Protein AF-A0A653BJP2-F1 (afdb_monomer)

Radius of gyration: 40.78 Å; Cα contacts (8 Å, |Δi|>4): 95; chains: 1; bounding box: 64×54×108 Å

Sequence (164 aa):
MTIKEDKGSQGKRLKVYLREYCDYTGIHGFKYIGESRTVAERIWWIIWLAVSMILCGMIVYQVLDRYKNYPVLITFSMKETRLQQIPFPAVTICPRAKFSLSRFNATAVQDKMYENNQTFQEMEELAYASSVCAFGLWQSVHYTREKFYRFLNESRPYICCYYS

Secondary structure (DSSP, 8-state):
--HHHHHHHHHHHHHHHHHHHHHH-S-HHHHHHHSS--HHHHHHHHHHHHHHHHHHHHHHHHHHHHHHHS------------GGGSPPPPEEEPPS-SS-TTT--HHHHHHHHHTT---HHHHHHHHHHHTTS--S--------HHHHHHHHHHSPPPPEEE--

InterPro domains:
  IPR001873 Epithelial sodium channel [PF00858] (21-125)
  IPR001873 Epithelial sodium channel [PTHR11690] (15-124)

pLDDT: mean 81.34, std 11.65, range [42.12, 97.69]

Mean predicted aligned error: 16.06 Å

Solvent-accessible surface area (backbone atoms only — not comparable to full-atom values): 10107 Å² total; per-residue (Å²): 143,69,75,72,62,53,59,58,52,54,53,52,53,51,50,52,53,52,33,53,48,19,69,72,48,88,54,75,61,42,33,62,59,48,48,99,67,57,70,67,59,34,51,52,45,53,50,52,46,50,52,50,52,52,52,52,52,50,51,52,50,52,53,54,50,44,54,72,77,54,66,82,80,83,76,86,74,84,73,87,66,63,76,92,75,60,77,73,72,76,46,72,51,74,64,92,56,80,44,24,67,91,70,46,52,64,66,64,49,51,52,27,54,75,69,73,70,57,52,76,66,56,52,53,53,48,46,54,47,43,78,80,38,95,56,99,67,89,66,94,70,96,76,56,72,68,61,47,52,51,52,53,65,70,24,49,45,80,69,50,74,50,78,122

Organism: Callosobruchus maculatus (NCBI:txid64391)

Foldseek 3Di:
DPDVVVVVVVVVVVLVVQLVCLCPDPPPLSVQLSDPDDPVSNVVSVVVVVVVVVVVVVVVVVVVVCVVPPPDDDDDDPPPDPPVPDFDDKDKDDDPDQFDCVQDDLVVLVVCVVVVNHDPVSVVLNQLVCVVDVDVDDDDDDDDPVVSVVSSVRGGDDMDIDHD

Structure (mmCIF, N/CA/C/O backbone):
data_AF-A0A653BJP2-F1
#
_entry.id   AF-A0A653BJP2-F1
#
loop_
_atom_site.group_PDB
_atom_site.id
_atom_site.type_symbol
_atom_site.label_atom_id
_atom_site.label_alt_id
_atom_site.label_comp_id
_atom_site.label_asym_id
_atom_site.label_entity_id
_atom_site.label_seq_id
_atom_site.pdbx_PDB_ins_code
_atom_site.Cartn_x
_atom_site.Cartn_y
_atom_site.Cartn_z
_atom_site.occupancy
_atom_site.B_iso_or_equiv
_atom_site.auth_seq_id
_atom_site.auth_comp_id
_atom_site.auth_asym_id
_atom_site.auth_atom_id
_atom_site.pdbx_PDB_model_num
ATOM 1 N N . MET A 1 1 ? -3.991 -28.006 64.412 1.00 42.12 1 MET A N 1
ATOM 2 C CA . MET A 1 1 ? -4.973 -27.031 64.935 1.00 42.12 1 MET A CA 1
ATOM 3 C C . MET A 1 1 ? -4.769 -25.623 64.339 1.00 42.12 1 MET A C 1
ATOM 5 O O . MET A 1 1 ? -4.906 -24.658 65.064 1.00 42.12 1 MET A O 1
ATOM 9 N N . THR A 1 2 ? -4.476 -25.450 63.035 1.00 47.78 2 THR A N 1
ATOM 10 C CA . THR A 1 2 ? -4.063 -24.117 62.504 1.00 47.78 2 THR A CA 1
ATOM 11 C C . THR A 1 2 ? -4.549 -23.745 61.089 1.00 47.78 2 THR A C 1
ATOM 13 O O . THR A 1 2 ? -4.275 -22.645 60.633 1.00 47.78 2 THR A O 1
ATOM 16 N N . ILE A 1 3 ? -5.312 -24.588 60.376 1.00 54.31 3 ILE A N 1
ATOM 17 C CA . ILE A 1 3 ? -5.668 -24.319 58.958 1.00 54.31 3 ILE A CA 1
ATOM 18 C C . ILE A 1 3 ? -7.006 -23.556 58.790 1.00 54.31 3 ILE A C 1
ATOM 20 O O . ILE A 1 3 ? -7.245 -22.929 57.760 1.00 54.31 3 ILE A O 1
ATOM 24 N N . LYS A 1 4 ? -7.894 -23.560 59.799 1.00 48.84 4 LYS A N 1
ATOM 25 C CA . LYS A 1 4 ? -9.219 -22.902 59.716 1.00 48.84 4 LYS A CA 1
ATOM 26 C C . LYS A 1 4 ? -9.201 -21.403 60.051 1.00 48.84 4 LYS A C 1
ATOM 28 O O . LYS A 1 4 ? -9.998 -20.666 59.478 1.00 48.84 4 LYS A O 1
ATOM 33 N N . GLU A 1 5 ? -8.300 -20.946 60.924 1.00 51.66 5 GLU A N 1
ATOM 34 C CA . GLU A 1 5 ? -8.212 -19.524 61.305 1.00 51.66 5 GLU A CA 1
ATOM 35 C C . GLU A 1 5 ? -7.516 -18.655 60.243 1.00 51.66 5 GLU A C 1
ATOM 37 O O . GLU A 1 5 ? -7.913 -17.508 60.030 1.00 51.66 5 GLU A O 1
ATOM 42 N N . ASP A 1 6 ? -6.560 -19.217 59.494 1.00 54.19 6 ASP A N 1
ATOM 43 C CA . ASP A 1 6 ? -5.817 -18.490 58.456 1.00 54.19 6 ASP A CA 1
ATOM 44 C C . ASP A 1 6 ? -6.714 -18.067 57.273 1.00 54.19 6 ASP A C 1
ATOM 46 O O . ASP A 1 6 ? -6.713 -16.902 56.870 1.00 54.19 6 ASP A O 1
ATOM 50 N N . LYS A 1 7 ? -7.612 -18.947 56.798 1.00 53.66 7 LYS A N 1
ATOM 51 C CA . LYS A 1 7 ? -8.565 -18.605 55.718 1.00 53.66 7 LYS A CA 1
ATOM 52 C C . LYS A 1 7 ? -9.558 -17.507 56.114 1.00 53.66 7 LYS A C 1
ATOM 54 O O . LYS A 1 7 ? -9.956 -16.698 55.273 1.00 53.66 7 LYS A O 1
ATOM 59 N N . GLY A 1 8 ? -9.944 -17.458 57.391 1.00 59.91 8 GLY A N 1
ATOM 60 C CA . GLY A 1 8 ? -10.816 -16.415 57.934 1.00 59.91 8 GLY A CA 1
ATOM 61 C C . GLY A 1 8 ? -10.124 -15.053 58.029 1.00 59.91 8 GLY A C 1
ATOM 62 O O . GLY A 1 8 ? -10.763 -14.028 57.792 1.00 59.91 8 GLY A O 1
ATOM 63 N N . SER A 1 9 ? -8.823 -15.036 58.329 1.00 69.69 9 SER A N 1
ATOM 64 C CA . SER A 1 9 ? -7.997 -13.822 58.379 1.00 69.69 9 SER A CA 1
ATOM 65 C C . SER A 1 9 ? -7.695 -13.274 56.979 1.00 69.69 9 SER A C 1
ATOM 67 O O . SER A 1 9 ? -7.949 -12.099 56.698 1.00 69.69 9 SER A O 1
ATOM 69 N N . GLN A 1 10 ? -7.270 -14.138 56.054 1.00 73.69 10 GLN A N 1
ATOM 70 C CA . GLN A 1 10 ? -6.981 -13.768 54.662 1.00 73.69 10 GLN A CA 1
ATOM 71 C C . GLN A 1 10 ? -8.223 -13.225 53.938 1.00 73.69 10 GLN A C 1
ATOM 73 O O . GLN A 1 10 ? -8.162 -12.187 53.280 1.00 73.69 10 GLN A O 1
ATOM 78 N N . GLY A 1 11 ? -9.388 -13.860 54.11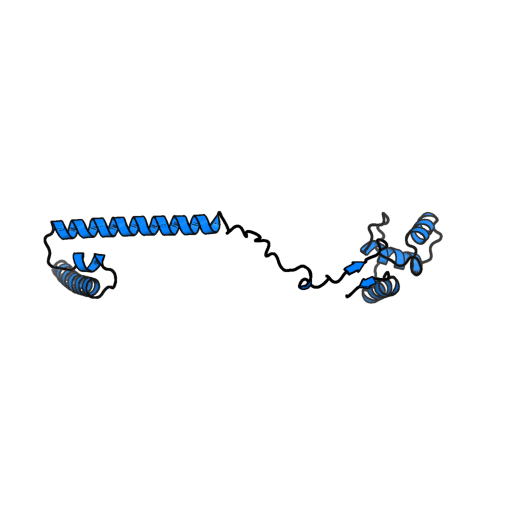8 1.00 77.81 11 GLY A N 1
ATOM 79 C CA . GLY A 1 11 ? -10.641 -13.399 53.511 1.00 77.81 11 GLY A CA 1
ATOM 80 C C . GLY A 1 11 ?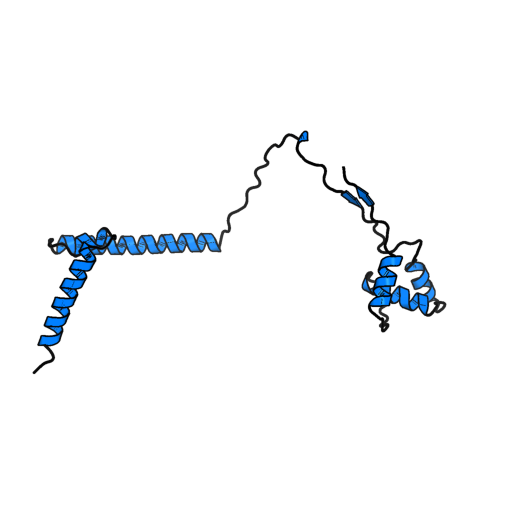 -11.114 -12.033 54.026 1.00 77.81 11 GLY A C 1
ATOM 81 O O . GLY A 1 11 ? -11.700 -11.258 53.268 1.00 77.81 11 GLY A O 1
ATOM 82 N N . LYS A 1 12 ? -10.834 -11.701 55.294 1.00 79.50 12 LYS A N 1
ATOM 83 C CA . LYS A 1 12 ? -11.112 -10.366 55.851 1.00 79.50 12 LYS A CA 1
ATOM 84 C C . LYS A 1 12 ? -10.220 -9.307 55.209 1.00 79.50 12 LYS A C 1
ATOM 86 O O . LYS A 1 12 ? -10.732 -8.267 54.809 1.00 79.50 12 LYS A O 1
ATOM 91 N N . ARG A 1 13 ? -8.923 -9.591 55.046 1.00 84.44 13 ARG A N 1
ATOM 92 C CA . ARG A 1 13 ? -7.971 -8.682 54.381 1.00 84.44 13 ARG A CA 1
ATOM 93 C C . ARG A 1 13 ? -8.342 -8.460 52.916 1.00 84.44 13 ARG A C 1
ATOM 95 O O . ARG A 1 13 ? -8.415 -7.318 52.480 1.00 84.44 13 ARG A O 1
ATOM 102 N N . LEU A 1 14 ? -8.680 -9.525 52.187 1.00 84.94 14 LEU A N 1
ATOM 103 C CA . LEU A 1 14 ? -9.111 -9.427 50.791 1.00 84.94 14 LEU A CA 1
ATOM 104 C C . LEU A 1 14 ? -10.381 -8.579 50.634 1.00 84.94 14 LEU A C 1
ATOM 106 O O . LEU A 1 14 ? -10.461 -7.770 49.719 1.00 84.94 14 LEU A O 1
ATOM 110 N N . LYS A 1 15 ? -11.357 -8.711 51.540 1.00 80.62 15 LYS A N 1
ATOM 111 C CA . LYS A 1 15 ? -12.557 -7.860 51.530 1.00 80.62 15 LYS A CA 1
ATOM 112 C C . LYS A 1 15 ? -12.239 -6.380 51.740 1.00 80.62 15 LYS A C 1
ATOM 114 O O . LYS A 1 15 ? -12.889 -5.550 51.115 1.00 80.62 15 LYS A O 1
ATOM 119 N N . VAL A 1 16 ? -11.271 -6.056 52.601 1.00 84.31 16 VAL A N 1
ATOM 120 C CA . VAL A 1 16 ? -10.828 -4.669 52.819 1.00 84.31 16 VAL A CA 1
ATOM 121 C C . VAL A 1 16 ? -10.221 -4.108 51.536 1.00 84.31 16 VAL A C 1
ATOM 123 O O . VAL A 1 16 ? -10.698 -3.085 51.058 1.00 84.31 16 VAL A O 1
ATOM 126 N N . TYR A 1 17 ? -9.278 -4.829 50.924 1.00 85.75 17 TYR A N 1
ATOM 127 C CA . TYR A 1 17 ? -8.652 -4.401 49.669 1.00 85.75 17 TYR A CA 1
ATOM 128 C C . TYR A 1 17 ? -9.641 -4.307 48.505 1.00 85.75 17 TYR A C 1
ATOM 130 O O . TYR A 1 17 ? -9.584 -3.363 47.728 1.00 85.75 17 TYR A O 1
ATOM 138 N N . LEU A 1 18 ? -10.570 -5.260 48.379 1.00 82.25 18 LEU A N 1
ATOM 139 C CA . LEU A 1 18 ? -11.596 -5.216 47.337 1.00 82.25 18 LEU A CA 1
ATOM 140 C C . LEU A 1 18 ? -12.540 -4.031 47.522 1.00 82.25 18 LEU A C 1
ATOM 142 O O . LEU A 1 18 ? -12.920 -3.414 46.532 1.00 82.25 18 LEU A O 1
ATOM 146 N N . ARG A 1 19 ? -12.913 -3.702 48.764 1.00 80.88 19 ARG A N 1
ATOM 147 C CA . ARG A 1 19 ? -13.755 -2.535 49.044 1.00 80.88 19 ARG A CA 1
ATOM 148 C C . ARG A 1 19 ? -13.024 -1.241 48.705 1.00 80.88 19 ARG A C 1
ATOM 150 O O . ARG A 1 19 ? -13.564 -0.433 47.967 1.00 80.88 19 ARG A O 1
ATOM 157 N N . GLU A 1 20 ? -11.780 -1.111 49.154 1.00 84.81 20 GLU A N 1
ATOM 158 C CA . GLU A 1 20 ? -10.928 0.038 48.844 1.00 84.81 20 GLU A CA 1
ATOM 159 C C . GLU A 1 20 ? -10.734 0.198 47.326 1.00 84.81 20 GLU A C 1
ATOM 161 O O . GLU A 1 20 ? -10.959 1.270 46.772 1.00 84.81 20 GLU A O 1
ATOM 166 N N . TYR A 1 21 ? -10.450 -0.890 46.607 1.00 83.38 21 TYR A N 1
ATOM 167 C CA . TYR A 1 21 ? -10.359 -0.873 45.146 1.00 83.38 21 TYR A CA 1
ATOM 168 C C . TYR A 1 21 ? -11.673 -0.449 44.469 1.00 83.38 21 TYR A C 1
ATOM 170 O O . TYR A 1 21 ? -11.653 0.344 43.528 1.00 83.38 21 TYR A O 1
ATOM 178 N N . CYS A 1 22 ? -12.818 -0.956 44.939 1.00 82.19 22 CYS A N 1
ATOM 179 C CA . CYS A 1 22 ? -14.130 -0.588 44.400 1.00 82.19 22 CYS A CA 1
ATOM 180 C C . CYS A 1 22 ? -14.496 0.880 44.674 1.00 82.19 22 CYS A C 1
ATOM 182 O O . CYS A 1 22 ? -15.230 1.464 43.880 1.00 82.19 22 CYS A O 1
ATOM 184 N N . ASP A 1 23 ? -13.980 1.475 45.750 1.00 81.69 23 ASP A N 1
ATOM 185 C CA . ASP A 1 23 ? -14.247 2.870 46.112 1.00 81.69 23 ASP A CA 1
ATOM 186 C C . ASP A 1 23 ? -13.401 3.863 45.294 1.00 81.69 23 ASP A C 1
ATOM 188 O O . ASP A 1 23 ? -13.884 4.949 44.962 1.00 81.69 23 ASP A O 1
ATOM 192 N N . TYR A 1 24 ? -12.168 3.488 44.928 1.00 84.06 24 TYR A N 1
ATOM 193 C CA . TYR A 1 24 ? -11.222 4.361 44.213 1.00 84.06 24 TYR A CA 1
ATOM 194 C C . TYR A 1 24 ? -11.100 4.091 42.704 1.00 84.06 24 TYR A C 1
ATOM 196 O O . TYR A 1 24 ? -10.428 4.844 41.997 1.00 84.06 24 TYR A O 1
ATOM 204 N N . THR A 1 25 ? -11.726 3.037 42.176 1.00 83.50 25 THR A N 1
ATOM 205 C CA . THR A 1 25 ? -11.691 2.743 40.735 1.00 83.50 25 THR A CA 1
ATOM 206 C C . THR A 1 25 ? -12.513 3.742 39.913 1.00 83.50 25 THR A C 1
ATOM 208 O O . THR A 1 25 ? -13.597 4.168 40.306 1.00 83.50 25 THR A O 1
ATOM 211 N N . GLY A 1 26 ? -12.032 4.074 38.709 1.00 79.44 26 GLY A N 1
ATOM 212 C CA . GLY A 1 26 ? -12.785 4.868 37.730 1.00 79.44 26 GLY A CA 1
ATOM 213 C C . GLY A 1 26 ? -13.966 4.117 37.098 1.00 79.44 26 GLY A C 1
ATOM 214 O O . GLY A 1 26 ? -14.767 4.714 36.375 1.00 79.44 26 GLY A O 1
ATOM 215 N N . ILE A 1 27 ? -14.102 2.810 37.359 1.00 80.56 27 ILE A N 1
ATOM 216 C CA . ILE A 1 27 ? -15.180 1.983 36.812 1.00 80.56 27 ILE A CA 1
ATOM 217 C C . ILE A 1 27 ? -16.452 2.195 37.639 1.00 80.56 27 ILE A C 1
ATOM 219 O O . ILE A 1 27 ? -16.628 1.603 38.704 1.00 80.56 27 ILE A O 1
ATOM 223 N N . HIS A 1 28 ? -17.376 2.997 37.105 1.00 77.69 28 HIS A N 1
ATOM 224 C CA . HIS A 1 28 ? -18.624 3.387 37.777 1.00 77.69 28 HIS A CA 1
ATOM 225 C C . HIS A 1 28 ? -19.430 2.214 38.367 1.00 77.69 28 HIS A C 1
ATOM 227 O O . HIS A 1 28 ? -20.017 2.354 39.435 1.00 77.69 28 HIS A O 1
ATOM 233 N N . GLY A 1 29 ? -19.443 1.046 37.714 1.00 75.56 29 GLY A N 1
ATOM 234 C CA . GLY A 1 29 ? -20.218 -0.114 38.171 1.00 75.56 29 GLY A CA 1
ATOM 235 C C . GLY A 1 29 ? -19.666 -0.822 39.415 1.00 75.56 29 GLY A C 1
ATOM 236 O O . GLY A 1 29 ? -20.436 -1.416 40.165 1.00 75.56 29 GLY A O 1
ATOM 237 N N . PHE A 1 30 ? -18.355 -0.749 39.669 1.00 79.62 30 PHE A N 1
ATOM 238 C CA . PHE A 1 30 ? -17.722 -1.466 40.787 1.00 79.62 30 PHE A CA 1
ATOM 239 C C . PHE A 1 30 ? -17.982 -0.794 42.138 1.00 79.62 30 PHE A C 1
ATOM 241 O O . PHE A 1 30 ? -18.148 -1.484 43.145 1.00 79.62 30 PHE A O 1
ATOM 248 N N . LYS A 1 31 ? -18.126 0.535 42.154 1.00 80.75 31 LYS A N 1
ATOM 249 C CA . LYS A 1 31 ? -18.477 1.303 43.356 1.00 80.75 31 LYS A CA 1
ATOM 250 C C . LYS A 1 31 ? -19.773 0.806 44.003 1.00 80.75 31 LYS A C 1
ATOM 252 O O . LYS A 1 31 ? -19.841 0.615 45.214 1.00 80.75 31 LYS A O 1
ATOM 257 N N . TYR A 1 32 ? -20.777 0.490 43.186 1.00 77.50 32 TYR A N 1
ATOM 258 C CA . TYR A 1 32 ? -22.070 -0.009 43.662 1.00 77.50 32 TYR A CA 1
ATOM 259 C C . TYR A 1 32 ? -22.019 -1.428 44.254 1.00 77.50 32 TYR A C 1
ATOM 261 O O . TYR A 1 32 ? -22.931 -1.822 44.981 1.00 77.50 32 TYR A O 1
ATOM 269 N N . ILE A 1 33 ? -20.955 -2.189 43.977 1.00 79.25 33 ILE A N 1
ATOM 270 C CA . ILE A 1 33 ? -20.723 -3.532 44.529 1.00 79.25 33 ILE A CA 1
ATOM 271 C C . ILE A 1 33 ? -20.041 -3.440 45.905 1.00 79.25 33 ILE A C 1
ATOM 273 O O . ILE A 1 33 ? -20.368 -4.219 46.806 1.00 79.25 33 ILE A O 1
ATOM 277 N N . GLY A 1 34 ? -19.118 -2.485 46.077 1.00 72.75 34 GLY A N 1
ATOM 278 C CA . GLY A 1 34 ? -18.379 -2.249 47.326 1.00 72.75 34 GLY A CA 1
ATOM 279 C C . GLY A 1 34 ? -19.195 -1.566 48.431 1.00 72.75 34 GLY A C 1
ATOM 280 O O . GLY A 1 34 ? -18.937 -1.786 49.619 1.00 72.75 34 GLY A O 1
ATOM 281 N N . GLU A 1 35 ? -20.218 -0.797 48.056 1.00 78.00 35 GLU A N 1
ATOM 282 C CA . GLU A 1 35 ? -21.049 -0.021 48.979 1.00 78.00 35 GLU A CA 1
ATOM 283 C C . GLU A 1 35 ? -21.982 -0.909 49.834 1.00 78.00 35 GLU A C 1
ATOM 285 O O . GLU A 1 35 ? -22.402 -2.006 49.440 1.00 78.00 35 GLU A O 1
ATOM 290 N N . SER A 1 36 ? -22.319 -0.466 51.051 1.00 68.50 36 SER A N 1
ATOM 291 C CA . SER A 1 36 ? -23.208 -1.180 51.980 1.00 68.50 36 SER A CA 1
ATOM 292 C C . SER A 1 36 ? -24.679 -1.055 51.569 1.00 68.50 36 SER A C 1
ATOM 294 O O . SER A 1 36 ? -25.433 -0.295 52.170 1.00 68.50 36 SER A O 1
ATOM 296 N N . ARG A 1 37 ? -25.080 -1.796 50.533 1.00 73.25 37 ARG A N 1
ATOM 297 C CA . ARG A 1 37 ? -26.462 -1.873 50.030 1.00 73.25 37 ARG A CA 1
ATOM 298 C C . ARG A 1 37 ? -27.100 -3.237 50.259 1.00 73.25 37 ARG A C 1
ATOM 300 O O . ARG A 1 37 ? -26.430 -4.186 50.680 1.00 73.25 37 ARG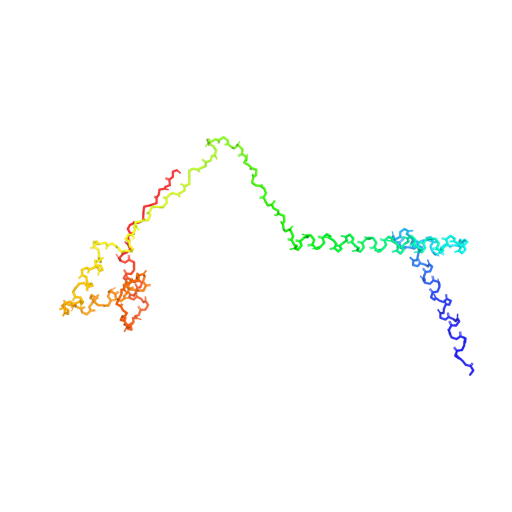 A O 1
ATOM 307 N N . THR A 1 38 ? -28.401 -3.329 49.988 1.00 84.31 38 THR A N 1
ATOM 308 C CA . THR A 1 38 ? -29.133 -4.593 50.099 1.00 84.31 38 THR A CA 1
ATOM 309 C C . THR A 1 38 ? -28.543 -5.642 49.150 1.00 84.31 38 THR A C 1
ATOM 311 O O . THR A 1 38 ? -27.997 -5.330 48.089 1.00 84.31 38 THR A O 1
ATOM 314 N N . VAL A 1 39 ? -28.621 -6.920 49.533 1.00 79.62 39 VAL A N 1
ATOM 315 C CA . VAL A 1 39 ? -28.038 -8.019 48.739 1.00 79.62 39 VAL A CA 1
ATOM 316 C C . VAL A 1 39 ? -28.659 -8.083 47.338 1.00 79.62 39 VAL A C 1
ATOM 318 O O . VAL A 1 39 ? -27.945 -8.331 46.370 1.00 79.62 39 VAL A O 1
ATOM 321 N N . ALA A 1 40 ? -29.959 -7.792 47.218 1.00 83.69 40 ALA A N 1
ATOM 322 C CA . ALA A 1 40 ? -30.670 -7.754 45.942 1.00 83.69 40 ALA A CA 1
ATOM 323 C C . ALA A 1 40 ? -30.113 -6.677 44.995 1.00 83.69 40 ALA A C 1
ATOM 325 O O . ALA A 1 40 ? -29.825 -6.970 43.835 1.00 83.69 40 ALA A O 1
ATOM 326 N N . GLU A 1 41 ? -29.879 -5.460 45.494 1.00 84.31 41 GLU A N 1
ATOM 327 C CA . GLU A 1 41 ? -29.290 -4.378 44.696 1.00 84.31 41 GLU A CA 1
ATOM 328 C C . GLU A 1 41 ? -27.867 -4.716 44.251 1.00 84.31 41 GLU A C 1
ATOM 330 O O . GLU A 1 41 ? -27.502 -4.464 43.105 1.00 84.31 41 GLU A O 1
ATOM 335 N N . ARG A 1 42 ? -27.058 -5.341 45.114 1.00 83.50 42 ARG A N 1
ATOM 336 C CA . ARG A 1 42 ? -25.705 -5.774 44.728 1.00 83.50 42 ARG A CA 1
ATOM 337 C C . ARG A 1 42 ? -25.727 -6.802 43.602 1.00 83.50 42 ARG A C 1
ATOM 339 O O . ARG A 1 42 ? -24.943 -6.684 42.665 1.00 83.50 42 ARG A O 1
ATOM 346 N N . ILE A 1 43 ? -26.621 -7.790 43.678 1.00 86.62 43 ILE A N 1
ATOM 347 C CA . ILE A 1 43 ? -26.787 -8.796 42.619 1.00 86.62 43 ILE A CA 1
ATOM 348 C C . ILE A 1 43 ? -27.214 -8.118 41.313 1.00 86.62 43 ILE A C 1
ATOM 350 O O . ILE A 1 43 ? -26.647 -8.414 40.263 1.00 86.62 43 ILE A O 1
ATOM 354 N N . TRP A 1 44 ? -28.145 -7.163 41.382 1.00 88.31 44 TRP A N 1
ATOM 355 C CA . TRP A 1 44 ? -28.578 -6.386 40.222 1.00 88.31 44 TRP A CA 1
ATOM 356 C C . TRP A 1 44 ? -27.412 -5.654 39.542 1.00 88.31 44 TRP A C 1
ATOM 358 O O . TRP A 1 44 ? -27.233 -5.772 38.329 1.00 88.31 44 TRP A O 1
ATOM 368 N N . TRP A 1 45 ? -26.568 -4.964 40.314 1.00 87.56 45 TRP A N 1
ATOM 369 C CA . TRP A 1 45 ? -25.399 -4.260 39.778 1.00 87.56 45 TRP A CA 1
ATOM 370 C C . TRP A 1 45 ? -24.346 -5.201 39.188 1.00 87.56 45 TRP A C 1
ATOM 372 O O . TRP A 1 45 ? -23.772 -4.8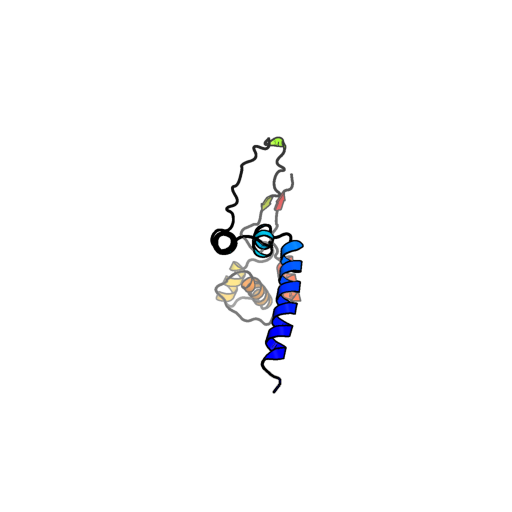85 38.148 1.00 87.56 45 TRP A O 1
ATOM 382 N N . ILE A 1 46 ? -24.125 -6.372 39.793 1.00 87.69 46 ILE A N 1
ATOM 383 C CA . ILE A 1 46 ? -23.215 -7.395 39.252 1.00 87.69 46 ILE A CA 1
ATOM 384 C C . ILE A 1 46 ? -23.712 -7.899 37.894 1.00 87.69 46 ILE A C 1
ATOM 386 O O . ILE A 1 46 ? -22.920 -8.009 36.958 1.00 87.69 46 ILE A O 1
ATOM 390 N N . ILE A 1 47 ? -25.015 -8.170 37.767 1.00 91.25 47 ILE A N 1
ATOM 391 C CA . ILE A 1 47 ? -25.615 -8.617 36.503 1.00 91.25 47 ILE A CA 1
ATOM 392 C C . ILE A 1 47 ? -25.431 -7.545 35.427 1.00 91.25 47 ILE A C 1
ATOM 394 O O . ILE A 1 47 ? -24.927 -7.844 34.346 1.00 91.25 47 ILE A O 1
ATOM 398 N N . TRP A 1 48 ? -25.767 -6.290 35.728 1.00 91.12 48 TRP A N 1
ATOM 399 C CA . TRP A 1 48 ? -25.612 -5.183 34.779 1.00 91.12 48 TRP A CA 1
ATOM 400 C C . TRP A 1 48 ? -24.161 -4.946 34.360 1.00 91.12 48 TRP A C 1
ATOM 402 O O . TRP A 1 48 ? -23.885 -4.704 33.184 1.00 91.12 48 TRP A O 1
ATOM 412 N N . LEU A 1 49 ? -23.224 -5.060 35.299 1.00 90.56 49 LEU A N 1
ATOM 413 C CA . LEU A 1 49 ? -21.798 -4.951 35.020 1.00 90.56 49 LEU A CA 1
ATOM 414 C C . LEU A 1 49 ? -21.310 -6.087 34.108 1.00 90.56 49 LEU A C 1
ATOM 416 O O . LEU A 1 49 ? -20.564 -5.832 33.162 1.00 90.56 49 LEU A O 1
ATOM 420 N N . ALA A 1 50 ? -21.757 -7.322 34.351 1.00 92.38 50 ALA A N 1
ATOM 421 C CA . ALA A 1 50 ? -21.421 -8.472 33.516 1.00 92.38 50 ALA A CA 1
ATOM 422 C C . ALA A 1 50 ? -21.989 -8.327 32.096 1.00 92.38 50 ALA A C 1
ATOM 424 O O . ALA A 1 50 ? -21.262 -8.512 31.120 1.00 92.38 50 ALA A O 1
ATOM 425 N N . VAL A 1 51 ? -23.258 -7.927 31.971 1.00 95.12 51 VAL A N 1
ATOM 426 C CA . VAL A 1 51 ? -23.906 -7.672 30.674 1.00 95.12 51 VAL A CA 1
ATOM 427 C C . VAL A 1 51 ? -23.167 -6.578 29.902 1.00 95.12 51 VAL A C 1
ATOM 429 O O . VAL A 1 51 ? -22.859 -6.761 28.726 1.00 95.12 51 VAL A O 1
ATOM 432 N N . SER A 1 52 ? -22.814 -5.475 30.566 1.00 93.88 52 SER A N 1
ATOM 433 C CA . SER A 1 52 ? -22.042 -4.383 29.962 1.00 93.88 52 SER A CA 1
ATOM 434 C C . SER A 1 52 ? -20.674 -4.851 29.450 1.00 93.88 52 SER A C 1
ATOM 436 O O . SER A 1 52 ? -20.300 -4.546 28.316 1.00 93.88 52 SER A O 1
ATOM 438 N N . MET A 1 53 ? -19.955 -5.661 30.235 1.00 93.38 53 MET A N 1
ATOM 439 C CA . MET A 1 53 ? -18.659 -6.219 29.835 1.00 93.38 53 MET A CA 1
ATOM 440 C C . MET A 1 53 ? -18.778 -7.118 28.594 1.00 93.38 53 MET A C 1
ATOM 442 O O . MET A 1 53 ? -17.969 -7.007 27.673 1.00 93.38 53 MET A O 1
ATOM 446 N N . ILE A 1 54 ? -19.807 -7.972 28.543 1.00 96.94 54 ILE A N 1
ATOM 447 C CA . ILE A 1 54 ? -20.065 -8.860 27.400 1.00 96.94 54 ILE A CA 1
ATOM 448 C C . ILE A 1 54 ? -20.391 -8.039 26.147 1.00 96.94 54 ILE A C 1
ATOM 450 O O . ILE A 1 54 ? -19.791 -8.264 25.097 1.00 96.94 54 ILE A O 1
ATOM 454 N N . LEU A 1 55 ? -21.299 -7.062 26.253 1.00 96.75 55 LEU A N 1
ATOM 455 C CA . LEU A 1 55 ? -21.673 -6.190 25.134 1.00 96.75 55 LEU A CA 1
ATOM 456 C C . LEU A 1 55 ? -20.469 -5.405 24.605 1.00 96.75 55 LEU A C 1
ATOM 458 O O . LEU A 1 55 ? -20.244 -5.373 23.396 1.00 96.75 55 LEU A O 1
ATOM 462 N N . CYS A 1 56 ? -19.661 -4.832 25.498 1.00 96.31 56 CYS A N 1
ATOM 463 C CA . CYS A 1 56 ? -18.435 -4.128 25.131 1.00 96.31 56 CYS A CA 1
ATOM 464 C C . CYS A 1 56 ? -17.462 -5.053 24.383 1.00 96.31 56 CYS A C 1
ATOM 466 O O . CYS A 1 56 ? -16.988 -4.707 23.300 1.00 96.31 56 CYS A O 1
ATOM 468 N N . GLY A 1 57 ? -17.234 -6.264 24.903 1.00 97.25 57 GLY A N 1
ATOM 469 C CA . GLY A 1 57 ? -16.391 -7.267 24.252 1.00 97.25 57 GLY A CA 1
ATOM 470 C C . GLY A 1 57 ? -16.885 -7.648 22.853 1.00 97.25 57 GLY A C 1
ATOM 471 O O . GLY A 1 57 ? -16.087 -7.700 21.916 1.00 97.25 57 GLY A O 1
ATOM 472 N N . MET A 1 58 ? -18.197 -7.845 22.682 1.00 97.69 58 MET A N 1
ATOM 473 C CA . MET A 1 58 ? -18.792 -8.138 21.372 1.00 97.69 58 MET A CA 1
ATOM 474 C C . MET A 1 58 ? -18.604 -6.987 20.381 1.00 97.69 58 MET A C 1
ATOM 476 O O . MET A 1 58 ? -18.239 -7.232 19.232 1.00 97.69 58 MET A O 1
ATOM 480 N N . ILE A 1 59 ? -18.807 -5.739 20.814 1.00 97.19 59 ILE A N 1
ATOM 481 C CA . ILE A 1 59 ? -18.622 -4.558 19.959 1.00 97.19 59 ILE A CA 1
ATOM 482 C C . ILE A 1 59 ? -17.161 -4.443 19.518 1.00 97.19 59 ILE A C 1
ATOM 484 O O . ILE A 1 59 ? -16.891 -4.268 18.330 1.00 97.19 59 ILE A O 1
ATOM 488 N N . VAL A 1 60 ? -16.212 -4.587 20.448 1.00 97.62 60 VAL A N 1
ATOM 489 C CA . VAL A 1 60 ? -14.776 -4.549 20.129 1.00 97.62 60 VAL A CA 1
ATOM 490 C C . VAL A 1 60 ? -14.422 -5.636 19.118 1.00 97.62 60 VAL A C 1
ATOM 492 O O . VAL A 1 60 ? -13.747 -5.354 18.127 1.00 97.62 60 VAL A O 1
ATOM 495 N N . TYR A 1 61 ? -14.915 -6.859 19.323 1.00 97.00 61 TYR A N 1
ATOM 496 C CA . TYR A 1 61 ? -14.698 -7.958 18.387 1.00 97.00 61 TYR A CA 1
ATOM 497 C C . TYR A 1 61 ? -15.236 -7.634 16.987 1.00 97.00 61 TYR A C 1
ATOM 499 O O . TYR A 1 61 ? -14.506 -7.776 16.009 1.00 97.00 61 TYR A O 1
ATOM 507 N N . GLN A 1 62 ? -16.468 -7.131 16.884 1.00 95.62 62 GLN A N 1
ATOM 508 C CA . GLN A 1 62 ? -17.086 -6.770 15.603 1.00 95.62 62 GLN A CA 1
ATOM 509 C C . GLN A 1 62 ? -16.334 -5.650 14.875 1.00 95.62 62 GLN A C 1
ATOM 511 O O . GLN A 1 62 ? -16.165 -5.711 13.658 1.00 95.62 62 GLN A O 1
ATOM 516 N N . VAL A 1 63 ? -15.868 -4.627 15.598 1.00 94.50 63 VAL A N 1
ATOM 517 C CA . VAL A 1 63 ? -15.086 -3.530 15.007 1.00 94.50 63 VAL A CA 1
ATOM 518 C C . VAL A 1 63 ? -13.752 -4.046 14.473 1.00 94.50 63 VAL A C 1
ATOM 520 O O . VAL A 1 63 ? -13.361 -3.691 13.360 1.00 94.50 63 VAL A O 1
ATOM 523 N N . LEU A 1 64 ? -13.069 -4.905 15.234 1.00 93.75 64 LEU A N 1
ATOM 524 C CA . LEU A 1 64 ? -11.805 -5.504 14.809 1.00 93.75 64 LEU A CA 1
ATOM 525 C C . LEU A 1 64 ? -11.985 -6.443 13.615 1.00 93.75 64 LEU A C 1
ATOM 527 O O . LEU A 1 64 ? -11.160 -6.426 12.701 1.00 93.75 64 LEU A O 1
ATOM 531 N N . ASP A 1 65 ? -13.052 -7.236 13.609 1.00 94.44 65 ASP A N 1
ATOM 532 C CA . ASP A 1 65 ? -13.395 -8.104 12.487 1.00 94.44 65 ASP A CA 1
ATOM 533 C C . ASP A 1 65 ? -13.671 -7.280 11.222 1.00 94.44 65 ASP A C 1
ATOM 535 O O . ASP A 1 65 ? -13.051 -7.495 10.180 1.00 94.44 65 ASP A O 1
ATOM 539 N N . ARG A 1 66 ? -14.499 -6.235 11.340 1.00 88.38 66 ARG A N 1
ATOM 540 C CA . ARG A 1 66 ? -14.792 -5.321 10.232 1.00 88.38 66 ARG A CA 1
ATOM 541 C C . ARG A 1 66 ? -13.538 -4.629 9.706 1.00 88.38 66 ARG A C 1
ATOM 543 O O . ARG A 1 66 ? -13.386 -4.517 8.496 1.00 88.38 66 ARG A O 1
ATOM 550 N N . TYR A 1 67 ? -12.642 -4.190 10.588 1.00 87.56 67 TYR A N 1
ATOM 551 C CA . TYR A 1 67 ? -11.380 -3.560 10.197 1.00 87.56 67 TYR A CA 1
ATOM 552 C C . TYR A 1 67 ? -10.478 -4.508 9.394 1.00 87.56 67 TYR A C 1
ATOM 554 O O . TYR A 1 67 ? -9.867 -4.087 8.413 1.00 87.56 67 TYR A O 1
ATOM 562 N N . LYS A 1 68 ? -10.413 -5.789 9.782 1.00 89.38 68 LYS A N 1
ATOM 563 C CA . LYS A 1 68 ? -9.613 -6.802 9.077 1.00 89.38 68 LYS A CA 1
ATOM 564 C C . LYS A 1 68 ? -10.227 -7.208 7.739 1.00 89.38 68 LYS A C 1
ATOM 566 O O . LYS A 1 68 ? -9.496 -7.373 6.768 1.00 89.38 68 LYS A O 1
ATOM 571 N N . ASN A 1 69 ? -11.546 -7.373 7.698 1.00 89.25 69 ASN A N 1
ATOM 572 C CA . ASN A 1 69 ? -12.238 -7.947 6.544 1.00 89.25 69 ASN A CA 1
ATOM 573 C C . ASN A 1 69 ? -12.679 -6.897 5.513 1.00 89.25 69 ASN A C 1
ATOM 575 O O . ASN A 1 69 ? -12.827 -7.220 4.337 1.00 89.25 69 ASN A O 1
ATOM 579 N N . TYR A 1 70 ? -12.876 -5.644 5.929 1.00 81.69 70 TYR A N 1
ATOM 580 C CA . TYR A 1 70 ? -13.377 -4.564 5.078 1.00 81.69 70 TYR A CA 1
ATOM 581 C C . TYR A 1 70 ? -12.498 -3.314 5.228 1.00 81.69 70 TYR A C 1
ATOM 583 O O . TYR A 1 70 ? -12.897 -2.356 5.901 1.00 81.69 70 TYR A O 1
ATOM 591 N N . PRO A 1 71 ? -11.295 -3.299 4.621 1.00 77.44 71 PRO A N 1
ATOM 592 C CA . PRO A 1 71 ? -10.468 -2.100 4.603 1.00 77.44 71 PRO A CA 1
ATOM 593 C C . PRO A 1 71 ? -11.235 -0.950 3.933 1.00 77.44 71 PRO A C 1
ATOM 595 O O . PRO A 1 71 ? -11.945 -1.148 2.947 1.00 77.44 71 PRO A O 1
ATOM 598 N N . VAL A 1 72 ? -11.118 0.253 4.505 1.00 73.62 72 VAL A N 1
ATOM 599 C CA . VAL A 1 72 ? -11.825 1.466 4.064 1.00 73.62 72 VAL A CA 1
ATOM 600 C C . VAL A 1 72 ? -11.663 1.662 2.557 1.00 73.62 72 VAL A C 1
ATOM 602 O O . VAL A 1 72 ? -10.549 1.794 2.052 1.00 73.62 72 VAL A O 1
ATOM 605 N N . LEU A 1 73 ? -12.790 1.710 1.846 1.00 66.38 73 LEU A N 1
ATOM 606 C CA . LEU A 1 73 ? -12.819 2.033 0.428 1.00 66.38 73 LEU A CA 1
ATOM 607 C C . LEU A 1 73 ? -12.481 3.517 0.254 1.00 66.38 73 LEU A C 1
ATOM 609 O O . LEU A 1 73 ? -13.228 4.392 0.691 1.00 66.38 73 LEU A O 1
ATOM 613 N N . ILE A 1 74 ? -11.353 3.802 -0.390 1.00 68.25 74 ILE A N 1
ATOM 614 C CA . ILE A 1 74 ? -10.985 5.161 -0.782 1.00 68.25 74 ILE A CA 1
ATOM 615 C C . ILE A 1 74 ? -11.916 5.638 -1.901 1.00 68.25 74 ILE A C 1
ATOM 617 O O . ILE A 1 74 ? -11.877 5.148 -3.027 1.00 68.25 74 ILE A O 1
ATOM 621 N N . THR A 1 75 ? -12.780 6.599 -1.589 1.00 68.69 75 THR A N 1
ATOM 622 C CA . THR A 1 75 ? -13.630 7.249 -2.589 1.00 68.69 75 THR A CA 1
ATOM 623 C C . THR A 1 75 ? -12.870 8.406 -3.222 1.00 68.69 75 THR A C 1
ATOM 625 O O . THR A 1 75 ? -12.515 9.370 -2.540 1.00 68.69 75 THR A O 1
ATOM 628 N N . PHE A 1 76 ? -12.639 8.333 -4.531 1.00 66.81 76 PHE A N 1
ATOM 629 C CA . PHE A 1 76 ? -12.093 9.444 -5.302 1.00 66.81 76 PHE A CA 1
ATOM 630 C C . PHE A 1 76 ? -13.151 10.547 -5.409 1.00 66.81 76 PHE A C 1
ATOM 632 O O . PHE A 1 76 ? -14.078 10.460 -6.209 1.00 66.81 76 PHE A O 1
ATOM 639 N N . SER A 1 77 ? -13.033 11.582 -4.579 1.00 63.34 77 SER A N 1
ATOM 640 C CA . SER A 1 77 ? -13.783 12.821 -4.775 1.00 63.34 77 SER A CA 1
ATOM 641 C C . SER A 1 77 ? -13.053 13.643 -5.833 1.00 63.34 77 SER A C 1
ATOM 643 O O . SER A 1 77 ? -11.923 14.081 -5.603 1.00 63.34 77 SER A O 1
ATOM 645 N N . MET A 1 78 ? -13.661 13.805 -7.013 1.00 60.12 78 MET A N 1
ATOM 646 C CA . MET A 1 78 ? -13.142 14.702 -8.045 1.00 60.12 78 MET A CA 1
ATOM 647 C C . MET A 1 78 ? -13.262 16.133 -7.526 1.00 60.12 78 MET A C 1
ATOM 649 O O . MET A 1 78 ? -14.312 16.765 -7.596 1.00 60.12 78 MET A O 1
ATOM 653 N N . LYS A 1 79 ? -12.180 16.637 -6.933 1.00 65.94 79 LYS A N 1
ATOM 654 C CA . LYS A 1 79 ? -12.056 18.058 -6.636 1.00 65.94 79 LYS A CA 1
ATOM 655 C C . LYS A 1 79 ? -11.943 18.770 -7.980 1.00 65.94 79 LYS A C 1
ATOM 657 O O . LYS A 1 79 ? -10.920 18.638 -8.642 1.00 65.94 79 LYS A O 1
ATOM 662 N N . GLU A 1 80 ? -12.986 19.502 -8.359 1.00 64.06 80 GLU A N 1
ATOM 663 C CA . GLU A 1 80 ? -13.007 20.396 -9.521 1.00 64.06 80 GLU A CA 1
ATOM 664 C C . GLU A 1 80 ? -11.970 21.514 -9.317 1.00 64.06 80 GLU A C 1
ATOM 666 O O . GLU A 1 80 ? -12.269 22.611 -8.838 1.00 64.06 80 GLU A O 1
ATOM 671 N N . THR A 1 81 ? -10.698 21.227 -9.588 1.00 66.31 81 THR A N 1
ATOM 672 C CA . THR A 1 81 ? -9.669 22.255 -9.697 1.00 66.31 81 THR A CA 1
ATOM 673 C C . THR A 1 81 ? -9.811 22.902 -11.066 1.00 66.31 81 THR A C 1
ATOM 675 O O . THR A 1 81 ? -9.936 22.230 -12.089 1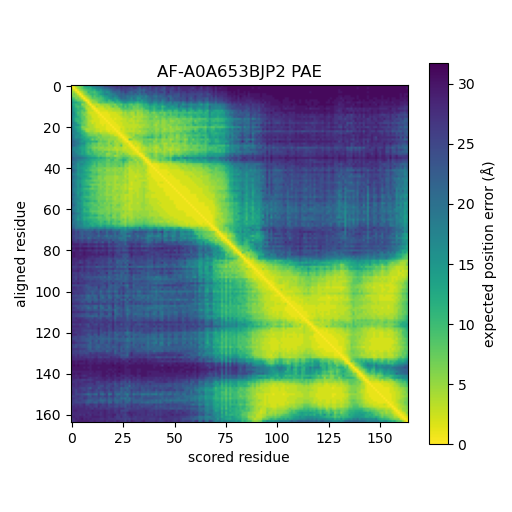.00 66.31 81 THR A O 1
ATOM 678 N N . ARG A 1 82 ? -9.813 24.239 -11.108 1.00 65.88 82 ARG A N 1
ATOM 679 C CA . ARG A 1 82 ? -9.832 24.972 -12.376 1.00 65.88 82 ARG A CA 1
ATOM 680 C C . ARG A 1 82 ? -8.663 24.475 -13.235 1.00 65.88 82 ARG A C 1
ATOM 682 O O . ARG A 1 82 ? -7.532 24.495 -12.757 1.00 65.88 82 ARG A O 1
ATOM 689 N N . LEU A 1 83 ? -8.920 24.103 -14.493 1.00 61.75 83 LEU A N 1
ATOM 690 C CA . LEU A 1 83 ? -7.935 23.520 -15.426 1.00 61.75 83 LEU A CA 1
ATOM 691 C C . LEU A 1 83 ? -6.598 24.291 -15.508 1.00 61.75 83 LEU A C 1
ATOM 693 O O . LEU A 1 83 ? -5.562 23.704 -15.780 1.00 61.75 83 LEU A O 1
ATOM 697 N N . GLN A 1 84 ? -6.605 25.594 -15.210 1.00 66.19 84 GLN A N 1
ATOM 698 C CA . GLN A 1 84 ? -5.428 26.474 -15.182 1.00 66.19 84 GLN A CA 1
ATOM 699 C C . GLN A 1 84 ? -4.445 26.210 -14.023 1.00 66.19 84 GLN A C 1
ATOM 701 O O . GLN A 1 84 ? -3.350 26.761 -14.031 1.00 66.19 84 GLN A O 1
ATOM 706 N N . GLN A 1 85 ? -4.828 25.431 -13.006 1.00 72.81 85 GLN A N 1
ATOM 707 C CA . GLN A 1 85 ? -3.990 25.119 -11.837 1.00 72.81 85 GLN A CA 1
ATOM 708 C C . GLN A 1 85 ? -3.356 23.721 -11.902 1.00 72.81 85 GLN A C 1
ATOM 710 O O . GLN A 1 85 ? -2.616 23.348 -10.993 1.00 72.81 85 GLN A O 1
ATOM 715 N N . ILE A 1 86 ? -3.651 22.934 -12.942 1.00 78.38 86 ILE A N 1
ATOM 716 C CA . ILE A 1 86 ? -3.105 21.586 -13.121 1.00 78.38 86 ILE A CA 1
ATOM 717 C C . ILE A 1 86 ? -1.825 21.706 -13.966 1.00 78.38 86 ILE A C 1
ATOM 719 O O . ILE A 1 86 ? -1.927 22.088 -15.133 1.00 78.38 86 ILE A O 1
ATOM 723 N N . PRO A 1 87 ? -0.626 21.415 -13.421 1.00 82.81 87 PRO A N 1
ATOM 724 C CA . PRO A 1 87 ? 0.601 21.462 -14.208 1.00 82.81 87 PRO A CA 1
ATOM 725 C C . PRO A 1 87 ? 0.578 20.366 -15.276 1.00 82.81 87 PRO A C 1
ATOM 727 O O . PRO A 1 87 ? 0.119 19.248 -15.025 1.00 82.81 87 PRO A O 1
ATOM 730 N N . PHE A 1 88 ? 1.082 20.681 -16.468 1.00 84.62 88 PHE A N 1
ATOM 731 C CA . PHE A 1 88 ? 1.191 19.695 -17.536 1.00 84.62 88 PHE A CA 1
ATOM 732 C C . PHE A 1 88 ? 2.167 18.581 -17.111 1.00 84.62 88 PHE A C 1
ATOM 734 O O . PHE A 1 88 ? 3.240 18.884 -16.580 1.00 84.62 88 PHE A O 1
ATOM 741 N N . PRO A 1 89 ? 1.816 17.293 -17.286 1.00 85.94 89 PRO A N 1
ATOM 742 C CA . PRO A 1 89 ? 2.691 16.205 -16.874 1.00 85.94 89 PRO A CA 1
ATOM 743 C C . PRO A 1 89 ? 3.954 16.172 -17.738 1.00 85.94 89 PRO A C 1
ATOM 745 O O . PRO A 1 89 ? 3.926 16.503 -18.921 1.00 85.94 89 PRO A O 1
ATOM 748 N N . ALA A 1 90 ? 5.063 15.704 -17.169 1.00 89.94 90 ALA A N 1
ATOM 749 C CA . ALA A 1 90 ? 6.238 15.380 -17.967 1.00 89.94 90 ALA A CA 1
ATOM 750 C C . ALA A 1 90 ? 5.897 14.227 -18.925 1.00 89.94 90 ALA A C 1
ATOM 752 O O . ALA A 1 90 ? 5.443 13.164 -18.489 1.00 89.94 90 ALA A O 1
ATOM 753 N N . VAL A 1 91 ? 6.113 14.435 -20.226 1.00 89.06 91 VAL A N 1
ATOM 754 C CA . VAL A 1 91 ? 5.845 13.426 -21.257 1.00 89.06 91 VAL A CA 1
ATOM 755 C C . VAL A 1 91 ? 7.171 12.855 -21.740 1.00 89.06 91 VAL A C 1
ATOM 757 O O . VAL A 1 91 ? 7.976 13.546 -22.365 1.00 89.06 91 VAL A O 1
ATOM 760 N N . THR A 1 92 ? 7.382 11.568 -21.468 1.00 91.19 92 THR A N 1
ATOM 761 C CA . THR A 1 92 ? 8.547 10.813 -21.942 1.00 91.19 92 THR A CA 1
ATOM 762 C C . THR A 1 92 ? 8.126 9.897 -23.083 1.00 91.19 92 THR A C 1
ATOM 764 O O . THR A 1 92 ? 7.307 8.997 -22.890 1.00 91.19 92 THR A O 1
ATOM 767 N N . ILE A 1 93 ? 8.694 10.103 -24.270 1.00 88.38 93 ILE A N 1
ATOM 768 C CA . ILE A 1 93 ? 8.434 9.279 -25.453 1.00 88.38 93 ILE A CA 1
ATOM 769 C C . ILE A 1 93 ? 9.596 8.301 -25.633 1.00 88.38 93 ILE A C 1
ATOM 771 O O . ILE A 1 93 ? 10.734 8.703 -25.887 1.00 88.38 93 ILE A O 1
ATOM 775 N N . CYS A 1 94 ? 9.288 7.007 -25.524 1.00 87.25 94 CYS A N 1
ATOM 776 C CA . CYS A 1 94 ? 10.227 5.918 -25.775 1.00 87.25 94 CYS A CA 1
ATOM 777 C C . CYS A 1 94 ? 9.947 5.285 -27.148 1.00 87.25 94 CYS A C 1
ATOM 779 O O . CYS A 1 94 ? 8.811 4.872 -27.404 1.00 87.25 94 CYS A O 1
ATOM 781 N N . PRO A 1 95 ? 10.949 5.155 -28.034 1.00 87.62 95 PRO A N 1
ATOM 782 C CA . PRO A 1 95 ? 10.780 4.402 -29.269 1.00 87.62 95 PRO A CA 1
ATOM 783 C C . PRO A 1 95 ? 10.581 2.909 -28.970 1.00 87.62 95 PRO A C 1
ATOM 785 O O . PRO A 1 95 ? 11.105 2.377 -27.993 1.00 87.62 95 PRO A O 1
ATOM 788 N N . ARG A 1 96 ? 9.842 2.206 -29.841 1.00 85.62 96 ARG A N 1
ATOM 789 C CA . ARG A 1 96 ? 9.631 0.749 -29.704 1.00 85.62 96 ARG A CA 1
ATOM 790 C C . ARG A 1 96 ? 10.913 -0.063 -29.893 1.00 85.62 96 ARG A C 1
ATOM 792 O O . ARG A 1 96 ? 11.019 -1.165 -29.362 1.00 85.62 96 ARG A O 1
ATOM 799 N N . ALA A 1 97 ? 11.867 0.460 -30.660 1.00 86.69 97 ALA A N 1
ATOM 800 C CA . ALA A 1 97 ? 13.162 -0.175 -30.844 1.00 86.69 97 ALA A CA 1
ATOM 801 C C . ALA A 1 97 ? 13.992 -0.041 -29.559 1.00 86.69 97 ALA A C 1
ATOM 803 O O . ALA A 1 97 ? 14.206 1.067 -29.072 1.00 86.69 97 ALA A O 1
ATOM 804 N N . LYS A 1 98 ? 14.471 -1.170 -29.022 1.00 87.25 98 LYS A N 1
ATOM 805 C CA . LYS A 1 98 ? 15.305 -1.191 -27.807 1.00 87.25 98 LYS A CA 1
ATOM 806 C C . LYS A 1 98 ? 16.751 -0.765 -28.055 1.00 87.25 98 LYS A C 1
ATOM 808 O O . LYS A 1 98 ? 17.433 -0.387 -27.113 1.00 87.25 98 LYS A O 1
ATOM 813 N N . PHE A 1 99 ? 17.182 -0.817 -29.312 1.00 89.69 99 PHE A N 1
ATOM 814 C CA . PHE A 1 99 ? 18.510 -0.431 -29.762 1.00 89.69 99 PHE A CA 1
ATOM 815 C C . PHE A 1 99 ? 18.386 0.539 -30.932 1.00 89.69 99 PHE A C 1
ATOM 817 O O . PHE A 1 99 ? 17.466 0.420 -31.747 1.00 89.69 99 PHE A O 1
ATOM 824 N N . SER A 1 100 ? 19.301 1.501 -31.020 1.00 89.69 100 SER A N 1
ATOM 825 C CA . SER A 1 100 ? 19.373 2.386 -32.177 1.00 89.69 100 SER A CA 1
ATOM 826 C C . SER A 1 100 ? 19.777 1.589 -33.416 1.00 89.69 100 SER A C 1
ATOM 828 O O . SER A 1 100 ? 20.882 1.049 -33.466 1.00 89.69 100 SER A O 1
ATOM 830 N N . LEU A 1 101 ? 18.919 1.582 -34.442 1.00 87.56 101 LEU A N 1
ATOM 831 C CA . LEU A 1 101 ? 19.206 0.938 -35.731 1.00 87.56 101 LEU A CA 1
ATOM 832 C C . LEU A 1 101 ? 20.472 1.495 -36.395 1.00 87.56 101 LEU A C 1
ATOM 834 O O . LEU A 1 101 ? 21.122 0.780 -37.150 1.00 87.56 101 LEU A O 1
ATOM 838 N N . SER A 1 102 ? 20.841 2.746 -36.095 1.00 87.31 102 SER A N 1
ATOM 839 C CA . SER A 1 102 ? 22.082 3.347 -36.590 1.00 87.31 102 SER A CA 1
ATOM 840 C C . SER A 1 102 ? 23.345 2.746 -35.964 1.00 87.31 102 SER A C 1
ATOM 842 O O . SER A 1 102 ? 24.396 2.789 -36.595 1.00 87.31 102 SER A O 1
ATOM 844 N N . ARG A 1 103 ? 23.264 2.197 -34.742 1.00 91.38 103 ARG A N 1
ATOM 845 C CA . ARG A 1 103 ? 24.409 1.608 -34.024 1.00 91.38 103 ARG A CA 1
ATOM 846 C C . ARG A 1 103 ? 24.422 0.085 -34.091 1.00 91.38 103 ARG A C 1
ATOM 848 O O . ARG A 1 103 ? 25.499 -0.499 -34.184 1.00 91.38 103 ARG A O 1
ATOM 855 N N . PHE A 1 104 ? 23.260 -0.552 -33.982 1.00 90.81 104 PHE A N 1
ATOM 856 C CA . PHE A 1 104 ? 23.155 -2.005 -33.943 1.00 90.81 104 PHE A CA 1
ATOM 857 C C . PHE A 1 104 ? 21.860 -2.476 -34.609 1.00 90.81 104 PHE A C 1
ATOM 859 O O . PHE A 1 104 ? 20.756 -2.206 -34.129 1.00 90.81 104 PHE A O 1
ATOM 866 N N . ASN A 1 105 ? 22.002 -3.210 -35.714 1.00 90.50 105 ASN A N 1
ATOM 867 C CA . ASN A 1 105 ? 20.888 -3.837 -36.415 1.00 90.50 105 ASN A CA 1
ATOM 868 C C . ASN A 1 105 ? 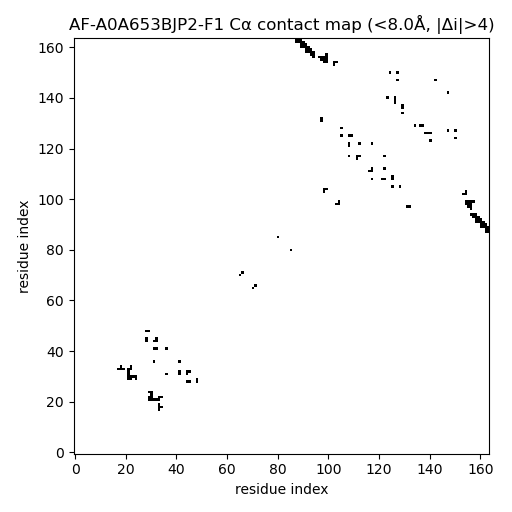20.839 -5.330 -36.070 1.00 90.50 105 ASN A C 1
ATOM 870 O O . ASN A 1 105 ? 21.485 -6.152 -36.717 1.00 90.50 105 ASN A O 1
ATOM 874 N N . ALA A 1 106 ? 20.060 -5.662 -35.040 1.00 87.12 106 ALA A N 1
ATOM 875 C CA . ALA A 1 106 ? 19.952 -7.027 -34.535 1.00 87.12 106 ALA A CA 1
ATOM 876 C C . ALA A 1 106 ? 19.472 -8.021 -35.605 1.00 87.12 106 ALA A C 1
ATOM 878 O O . ALA A 1 106 ? 20.003 -9.121 -35.677 1.00 87.12 106 ALA A O 1
ATOM 879 N N . THR A 1 107 ? 18.515 -7.630 -36.454 1.00 87.69 107 THR A N 1
ATOM 880 C CA . THR A 1 107 ? 17.982 -8.495 -37.519 1.00 87.69 107 THR A CA 1
ATOM 881 C C . THR A 1 107 ? 19.049 -8.816 -38.559 1.00 87.69 107 THR A C 1
ATOM 883 O O . THR A 1 107 ? 19.245 -9.974 -38.890 1.00 87.69 107 THR A O 1
ATOM 886 N N . ALA A 1 108 ? 19.817 -7.820 -39.008 1.00 89.81 108 ALA A N 1
ATOM 887 C CA . ALA A 1 108 ? 20.880 -8.063 -39.983 1.00 89.81 108 ALA A CA 1
ATOM 888 C C . ALA A 1 108 ? 21.977 -8.991 -39.430 1.00 89.81 108 ALA A C 1
ATOM 890 O O . ALA A 1 108 ? 22.518 -9.823 -40.153 1.00 89.81 108 ALA A O 1
ATOM 891 N N . VAL A 1 109 ? 22.309 -8.860 -38.142 1.00 88.69 109 VAL A N 1
ATOM 892 C CA . VAL A 1 109 ? 23.290 -9.737 -37.485 1.00 88.69 109 VAL A CA 1
ATOM 893 C C . VAL A 1 109 ? 22.732 -11.151 -37.302 1.00 88.69 109 VAL A C 1
ATOM 895 O O . VAL A 1 109 ? 23.436 -12.130 -37.529 1.00 88.69 109 VAL A O 1
ATOM 898 N N . GLN A 1 110 ? 21.458 -11.260 -36.943 1.00 86.19 110 GLN A N 1
ATOM 899 C CA . GLN A 1 110 ? 20.730 -12.521 -36.854 1.00 86.19 110 GLN A CA 1
ATOM 900 C C . GLN A 1 110 ? 20.705 -13.269 -38.199 1.00 86.19 110 GLN A C 1
ATOM 902 O O . GLN A 1 110 ? 20.921 -14.480 -38.226 1.00 86.19 110 GLN A O 1
ATOM 907 N N . ASP A 1 111 ? 20.483 -12.559 -39.305 1.00 88.50 111 ASP A N 1
ATOM 908 C CA . ASP A 1 111 ? 20.476 -13.144 -40.649 1.00 88.50 111 ASP A CA 1
ATOM 909 C C . ASP A 1 111 ? 21.874 -13.674 -41.018 1.00 88.50 111 ASP A C 1
ATOM 911 O O . ASP A 1 111 ? 22.014 -14.816 -41.456 1.00 88.50 111 ASP A O 1
ATOM 915 N N . LYS A 1 112 ? 22.938 -12.914 -40.715 1.00 89.31 112 LYS A N 1
ATOM 916 C CA . LYS A 1 112 ? 24.329 -13.377 -40.895 1.00 89.31 112 LYS A CA 1
ATOM 917 C C . LYS A 1 112 ? 24.669 -14.611 -40.060 1.00 89.31 112 LYS A C 1
ATOM 919 O O . LYS A 1 112 ? 25.428 -15.455 -40.530 1.00 89.31 112 LYS A O 1
ATOM 924 N N . MET A 1 113 ? 24.123 -14.718 -38.844 1.00 84.56 113 MET A N 1
ATOM 925 C CA . MET A 1 113 ? 24.281 -15.907 -37.996 1.00 84.56 113 MET A CA 1
ATOM 926 C C . MET A 1 113 ? 23.663 -17.144 -38.650 1.00 84.56 113 MET A C 1
ATOM 928 O O . MET A 1 113 ? 24.245 -18.224 -38.589 1.00 84.56 113 MET A O 1
ATOM 932 N N . TYR A 1 114 ? 22.498 -16.994 -39.285 1.00 84.19 114 TYR A N 1
ATOM 933 C CA . TYR A 1 114 ? 21.851 -18.088 -40.010 1.00 84.19 114 TYR A CA 1
ATOM 934 C C . TYR A 1 114 ? 22.673 -18.524 -41.236 1.00 84.19 114 TYR A C 1
ATOM 936 O O . TYR A 1 114 ? 22.782 -19.716 -41.522 1.00 84.19 114 TYR A O 1
ATOM 944 N N . GLU A 1 115 ? 23.318 -17.572 -41.914 1.00 89.06 115 GLU A N 1
ATOM 945 C CA . GLU A 1 115 ? 24.204 -17.812 -43.063 1.00 89.06 115 GLU A CA 1
ATOM 946 C C . GLU A 1 115 ? 25.634 -18.254 -42.686 1.00 89.06 115 GLU A C 1
ATOM 948 O O . GLU A 1 115 ? 26.444 -18.521 -43.573 1.00 89.06 115 GLU A O 1
ATOM 953 N N . ASN A 1 116 ? 25.966 -18.361 -41.392 1.00 83.00 116 ASN A N 1
ATOM 954 C CA . ASN A 1 116 ? 27.321 -18.626 -40.882 1.00 83.00 116 ASN A CA 1
ATOM 955 C C . ASN A 1 116 ? 28.395 -17.632 -41.376 1.00 83.00 116 ASN A C 1
ATOM 957 O O . ASN A 1 116 ? 29.565 -17.991 -41.524 1.00 83.00 116 ASN A O 1
ATOM 961 N N . ASN A 1 117 ? 28.006 -16.381 -41.629 1.00 89.69 117 ASN A N 1
ATOM 962 C CA . ASN A 1 117 ? 28.871 -15.322 -42.163 1.00 89.69 117 ASN A CA 1
ATOM 963 C C . ASN A 1 117 ? 29.088 -14.170 -41.158 1.00 89.69 117 ASN A C 1
ATOM 965 O O . ASN A 1 117 ? 29.409 -13.038 -41.525 1.00 89.69 117 ASN A O 1
ATOM 969 N N . GLN A 1 118 ? 28.852 -14.437 -39.875 1.00 84.12 118 GLN A N 1
ATOM 970 C CA . GLN A 1 118 ? 29.053 -13.491 -38.782 1.00 84.12 118 GLN A CA 1
ATOM 971 C C . GLN A 1 118 ? 30.530 -13.322 -38.409 1.00 84.12 118 GLN A C 1
ATOM 973 O O . GLN A 1 118 ? 31.346 -14.241 -38.509 1.00 84.12 118 GLN A O 1
ATOM 978 N N . THR A 1 119 ? 30.849 -12.169 -37.834 1.00 89.50 119 THR A N 1
ATOM 979 C CA . THR A 1 119 ? 32.093 -11.965 -37.084 1.00 89.50 119 THR A CA 1
ATOM 980 C C . THR A 1 119 ? 31.931 -12.331 -35.604 1.00 89.50 119 THR A C 1
ATOM 982 O O . THR A 1 119 ? 30.831 -12.324 -35.050 1.00 89.50 119 THR A O 1
ATOM 985 N N . PHE A 1 120 ? 33.049 -12.605 -34.921 1.00 85.50 120 PHE A N 1
ATOM 986 C CA . PHE A 1 120 ? 33.051 -12.870 -33.475 1.00 85.50 120 PHE A CA 1
ATOM 987 C C . PHE A 1 120 ? 32.464 -11.700 -32.662 1.00 85.50 120 PHE A C 1
ATOM 989 O O . PHE A 1 120 ? 31.727 -11.918 -31.705 1.00 85.50 120 PHE A O 1
ATOM 996 N N . GLN A 1 121 ? 32.743 -10.458 -33.074 1.00 87.00 121 GLN A N 1
ATOM 997 C CA . GLN A 1 121 ? 32.211 -9.261 -32.421 1.00 87.00 121 GLN A CA 1
ATOM 998 C C . GLN A 1 121 ? 30.689 -9.139 -32.591 1.00 87.00 121 GLN A C 1
ATOM 1000 O O . GLN A 1 121 ? 29.995 -8.831 -31.627 1.00 87.00 121 GLN A O 1
ATOM 1005 N N . GLU A 1 122 ? 30.159 -9.408 -33.787 1.00 88.25 122 GLU A N 1
ATOM 1006 C CA . GLU A 1 122 ? 28.712 -9.395 -34.042 1.00 88.25 122 GLU A CA 1
ATOM 1007 C C . GLU A 1 122 ? 27.976 -10.452 -33.211 1.00 88.25 122 GLU A C 1
ATOM 1009 O O . GLU A 1 122 ? 26.912 -10.176 -32.658 1.00 88.25 122 GLU A O 1
ATOM 1014 N N . MET A 1 123 ? 28.568 -11.638 -33.065 1.00 85.44 123 MET A N 1
ATOM 1015 C CA . MET A 1 123 ? 28.044 -12.695 -32.201 1.00 85.44 123 MET A CA 1
ATOM 1016 C C . MET A 1 123 ? 28.028 -12.274 -30.720 1.00 85.44 123 MET A C 1
ATOM 1018 O O . MET A 1 123 ? 27.049 -12.535 -30.020 1.00 85.44 123 MET A O 1
ATOM 1022 N N . GLU A 1 124 ? 29.081 -11.600 -30.239 1.00 87.00 124 GLU A N 1
ATOM 1023 C CA . GLU A 1 124 ? 29.158 -11.071 -28.868 1.00 87.00 124 GLU A CA 1
ATOM 1024 C C . GLU A 1 124 ? 28.099 -9.971 -28.630 1.00 87.00 124 GLU A C 1
ATOM 1026 O O . GLU A 1 124 ? 27.365 -10.021 -27.640 1.00 87.00 124 GLU A O 1
ATOM 1031 N N . GLU A 1 125 ? 27.951 -9.020 -29.562 1.00 88.62 125 GLU A N 1
ATOM 1032 C CA . GLU A 1 125 ? 26.938 -7.952 -29.503 1.00 88.62 125 GLU A CA 1
ATOM 1033 C C . GLU A 1 125 ? 25.500 -8.492 -29.583 1.00 88.62 125 GLU A C 1
ATOM 1035 O O . GLU A 1 125 ? 24.625 -8.044 -28.834 1.00 88.62 125 GLU A O 1
ATOM 1040 N N . LEU A 1 126 ? 25.244 -9.502 -30.419 1.00 87.94 126 LEU A N 1
ATOM 1041 C CA . LEU A 1 126 ? 23.940 -10.165 -30.482 1.00 87.94 126 LEU A CA 1
ATOM 1042 C C . LEU A 1 126 ? 23.624 -10.920 -29.184 1.00 87.94 126 LEU A C 1
ATOM 1044 O O . LEU A 1 126 ? 22.489 -10.863 -28.705 1.00 87.94 126 LEU A O 1
ATOM 1048 N N . ALA A 1 127 ? 24.620 -11.560 -28.565 1.00 85.06 127 ALA A N 1
ATOM 1049 C CA . ALA A 1 127 ? 24.457 -12.186 -27.256 1.00 85.06 127 ALA A CA 1
ATOM 1050 C C . ALA A 1 127 ? 24.115 -11.146 -26.172 1.00 85.06 127 ALA A C 1
ATOM 1052 O O . ALA A 1 127 ? 23.188 -11.367 -25.388 1.00 85.06 127 ALA A O 1
ATOM 1053 N N . TYR A 1 128 ? 24.760 -9.972 -26.173 1.00 87.69 128 TYR A N 1
ATOM 1054 C CA . TYR A 1 128 ? 24.370 -8.861 -25.295 1.00 87.69 128 TYR A CA 1
ATOM 1055 C C . TYR A 1 128 ? 22.923 -8.430 -25.530 1.00 87.69 128 TYR A C 1
ATOM 1057 O O . TYR A 1 128 ? 22.146 -8.305 -24.578 1.00 87.69 128 TYR A O 1
ATOM 1065 N N . ALA A 1 129 ? 22.535 -8.263 -26.792 1.00 88.12 129 ALA A N 1
ATOM 1066 C CA . ALA A 1 129 ? 21.187 -7.867 -27.165 1.00 88.12 129 ALA A CA 1
ATOM 1067 C C . ALA A 1 129 ? 20.125 -8.910 -26.762 1.00 88.12 129 ALA A C 1
ATOM 1069 O O . ALA A 1 129 ? 19.026 -8.528 -26.354 1.00 88.12 129 ALA A O 1
ATOM 1070 N N . SER A 1 130 ? 20.459 -10.205 -26.800 1.00 86.00 130 SER A N 1
ATOM 1071 C CA . SER A 1 130 ? 19.568 -11.315 -26.418 1.00 86.00 130 SER A CA 1
ATOM 1072 C C . SER A 1 130 ? 19.168 -11.324 -24.935 1.00 86.00 130 SER A C 1
ATOM 1074 O O . SER A 1 130 ? 18.110 -11.830 -24.569 1.00 86.00 130 SER A O 1
ATOM 1076 N N . SER A 1 131 ? 19.968 -10.692 -24.069 1.00 82.56 131 SER A N 1
ATOM 1077 C CA . SER A 1 131 ? 19.610 -10.511 -22.654 1.00 82.56 131 SER A CA 1
ATOM 1078 C C . SER A 1 131 ? 18.490 -9.478 -22.444 1.00 82.56 131 SER A C 1
ATOM 1080 O O . SER A 1 131 ? 17.794 -9.507 -21.431 1.00 82.56 131 SER A O 1
ATOM 1082 N N . VAL A 1 132 ? 18.302 -8.567 -23.408 1.00 85.12 132 VAL A N 1
ATOM 1083 C CA . VAL A 1 132 ? 17.306 -7.480 -23.368 1.00 85.12 132 VAL A CA 1
ATOM 1084 C C . VAL A 1 132 ? 16.104 -7.788 -24.269 1.00 85.12 132 VAL A C 1
ATOM 1086 O O . VAL A 1 132 ? 14.972 -7.385 -23.974 1.00 85.12 132 VAL A O 1
ATOM 1089 N N . CYS A 1 133 ? 16.329 -8.488 -25.377 1.00 82.88 133 CYS A N 1
ATOM 1090 C CA . CYS A 1 133 ? 15.329 -8.891 -26.360 1.00 82.88 133 CYS A CA 1
ATOM 1091 C C . CYS A 1 133 ? 15.279 -10.417 -26.456 1.00 82.88 133 CYS A C 1
ATOM 1093 O O . CYS A 1 133 ? 16.309 -11.046 -26.640 1.00 82.88 133 CYS A O 1
ATOM 1095 N N . ALA A 1 134 ? 14.085 -11.011 -26.424 1.00 75.38 134 ALA A N 1
ATOM 1096 C CA . ALA A 1 134 ? 13.923 -12.437 -26.691 1.00 75.38 134 ALA A CA 1
ATOM 1097 C C . ALA A 1 134 ? 14.118 -12.720 -28.192 1.00 75.38 134 ALA A C 1
ATOM 1099 O O . ALA A 1 134 ? 13.159 -12.739 -28.962 1.00 75.38 134 ALA A O 1
ATOM 1100 N N . PHE A 1 135 ? 15.368 -12.897 -28.613 1.00 71.94 135 PHE A N 1
ATOM 1101 C CA . PHE A 1 135 ? 15.698 -13.463 -29.917 1.00 71.94 135 PHE A CA 1
ATOM 1102 C C . PHE A 1 135 ? 15.675 -14.989 -29.800 1.00 71.94 135 PHE A C 1
ATOM 1104 O O . PHE A 1 135 ? 16.146 -15.543 -28.811 1.00 71.94 135 PHE A O 1
ATOM 1111 N N . GLY A 1 136 ? 15.131 -15.689 -30.795 1.00 63.75 136 GLY A N 1
ATOM 1112 C CA . GLY A 1 136 ? 15.024 -17.156 -30.807 1.00 63.75 136 GLY A CA 1
ATOM 1113 C C . GLY A 1 136 ? 16.358 -17.914 -30.911 1.00 63.75 136 GLY A C 1
ATOM 1114 O O . GLY A 1 136 ? 16.347 -19.089 -31.259 1.00 63.75 136 GLY A O 1
ATOM 1115 N N . LEU A 1 137 ? 17.496 -17.262 -30.647 1.00 60.50 137 LEU A N 1
ATOM 1116 C CA . LEU A 1 137 ? 18.823 -17.873 -30.584 1.00 60.50 137 LEU A CA 1
ATOM 1117 C C . LEU A 1 137 ? 19.334 -17.785 -29.151 1.00 60.50 137 LEU A C 1
ATOM 1119 O O . LEU A 1 137 ? 19.678 -16.710 -28.665 1.00 60.50 137 LEU A O 1
ATOM 1123 N N . TRP A 1 138 ? 19.387 -18.924 -28.470 1.00 53.53 138 TRP A N 1
ATOM 1124 C CA . TRP A 1 138 ? 19.962 -19.011 -27.135 1.00 53.53 138 TRP A CA 1
ATOM 1125 C C . TRP A 1 138 ? 21.408 -19.487 -27.257 1.00 53.53 138 TRP A C 1
ATOM 1127 O O . TRP A 1 138 ? 21.672 -20.687 -27.286 1.00 53.53 138 TRP A O 1
ATOM 1137 N N . GLN A 1 139 ? 22.351 -1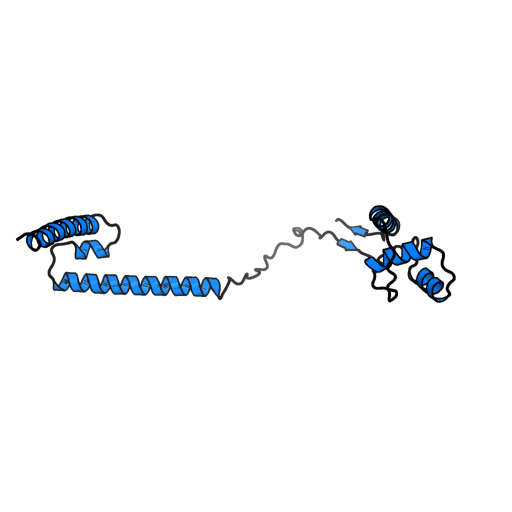8.550 -27.365 1.00 57.84 139 GLN A N 1
ATOM 1138 C CA . GLN A 1 139 ? 23.773 -18.872 -27.279 1.00 57.84 139 GLN A CA 1
ATOM 1139 C C . GLN A 1 139 ? 24.321 -18.393 -25.934 1.00 57.84 139 GLN A C 1
ATOM 1141 O O . GLN A 1 139 ? 24.302 -17.201 -25.629 1.00 57.84 139 GLN A O 1
ATOM 1146 N N . SER A 1 140 ? 24.842 -19.314 -25.123 1.00 57.22 140 SER A N 1
ATOM 1147 C CA . SER A 1 140 ? 25.545 -18.962 -23.891 1.00 57.22 140 SER A CA 1
ATOM 1148 C C . SER A 1 140 ? 26.946 -18.442 -24.226 1.00 57.22 140 SER A C 1
ATOM 1150 O O . SER A 1 140 ? 27.848 -19.228 -24.518 1.00 57.22 140 SER A O 1
ATOM 1152 N N . VAL A 1 141 ? 27.140 -17.124 -24.189 1.00 61.88 141 VAL A N 1
ATOM 1153 C CA . VAL A 1 141 ? 28.462 -16.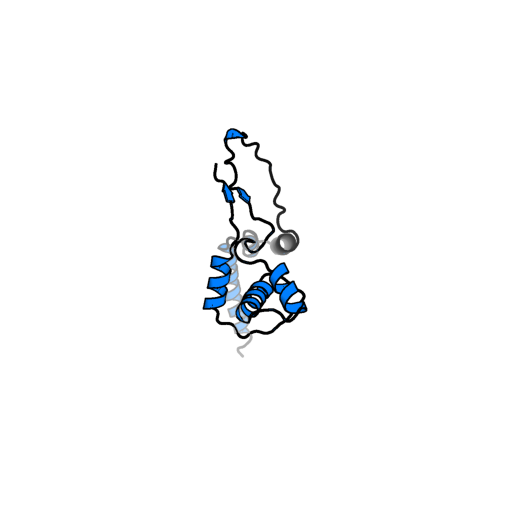487 -24.315 1.00 61.88 141 VAL A CA 1
ATOM 1154 C C . VAL A 1 141 ? 28.909 -16.008 -22.934 1.00 61.88 141 VAL A C 1
ATOM 1156 O O . VAL A 1 141 ? 28.135 -15.388 -22.208 1.00 61.88 141 VAL A O 1
ATOM 1159 N N . HIS A 1 142 ? 30.151 -16.303 -22.542 1.00 64.88 142 HIS A N 1
ATOM 1160 C CA . HIS A 1 142 ? 30.714 -15.843 -21.270 1.00 64.88 142 HIS A CA 1
ATOM 1161 C C . HIS A 1 142 ? 31.126 -14.372 -21.389 1.00 64.88 142 HIS A C 1
ATOM 1163 O O . HIS A 1 142 ? 32.201 -14.060 -21.901 1.00 64.88 142 HIS A O 1
ATOM 1169 N N . TYR A 1 143 ? 30.273 -13.462 -20.923 1.00 69.62 143 TYR A N 1
ATOM 1170 C CA . TYR A 1 143 ? 30.521 -12.032 -21.038 1.00 69.62 143 TYR A CA 1
ATOM 1171 C C . TYR A 1 143 ? 30.970 -11.359 -19.739 1.00 69.62 143 TYR A C 1
ATOM 1173 O O . TYR A 1 143 ? 30.608 -11.770 -18.637 1.00 69.62 143 TYR A O 1
ATOM 1181 N N . THR A 1 144 ? 31.728 -10.264 -19.867 1.00 80.88 144 THR A N 1
ATOM 1182 C CA . THR A 1 144 ? 32.050 -9.388 -18.735 1.00 80.88 144 THR A CA 1
ATOM 1183 C C . THR A 1 144 ? 30.995 -8.296 -18.579 1.00 80.88 144 THR A C 1
ATOM 1185 O O . THR A 1 144 ? 30.491 -7.724 -19.548 1.00 80.88 144 THR A O 1
ATOM 1188 N N . ARG A 1 145 ? 30.673 -7.970 -17.324 1.00 83.62 145 ARG A N 1
ATOM 1189 C CA . ARG A 1 145 ? 29.680 -6.949 -16.962 1.00 83.62 145 ARG A CA 1
ATOM 1190 C C . ARG A 1 145 ? 29.973 -5.587 -17.610 1.00 83.62 145 ARG A C 1
ATOM 1192 O O . ARG A 1 145 ? 29.055 -4.905 -18.050 1.00 83.62 145 ARG A O 1
ATOM 1199 N N . GLU A 1 146 ? 31.243 -5.203 -17.695 1.00 90.69 146 GLU A N 1
ATOM 1200 C CA . GLU A 1 146 ? 31.664 -3.913 -18.252 1.00 90.69 146 GLU A CA 1
ATOM 1201 C C . GLU A 1 146 ? 31.376 -3.784 -19.750 1.00 90.69 146 GLU A C 1
ATOM 1203 O O . GLU A 1 146 ? 30.836 -2.767 -20.187 1.00 90.69 146 GLU A O 1
ATOM 1208 N N . LYS A 1 147 ? 31.701 -4.817 -20.538 1.00 88.25 147 LYS A N 1
ATOM 1209 C CA . LYS A 1 147 ? 31.450 -4.823 -21.984 1.00 88.25 147 LYS A CA 1
ATOM 1210 C C . LYS A 1 147 ? 29.957 -4.786 -22.293 1.00 88.25 147 LYS A C 1
ATOM 1212 O O . LYS A 1 147 ? 29.538 -4.044 -23.176 1.00 88.25 147 LYS A O 1
ATOM 1217 N N . PHE A 1 148 ? 29.160 -5.509 -21.508 1.00 89.31 148 PHE A N 1
ATOM 1218 C CA . PHE A 1 148 ? 27.706 -5.479 -21.613 1.00 89.31 148 PHE A CA 1
ATOM 1219 C C . PHE A 1 148 ? 27.135 -4.069 -21.402 1.00 89.31 148 PHE A C 1
ATOM 1221 O O . PHE A 1 148 ? 26.406 -3.562 -22.253 1.00 89.31 148 PHE A O 1
ATOM 1228 N N . TYR A 1 149 ? 27.496 -3.392 -20.306 1.00 90.62 149 TYR A N 1
ATOM 1229 C CA . TYR A 1 149 ? 27.005 -2.032 -20.052 1.00 90.62 149 TYR A CA 1
ATOM 1230 C C . TYR A 1 149 ? 27.505 -1.018 -21.079 1.00 90.62 149 TYR A C 1
ATOM 1232 O O . TYR A 1 149 ? 26.760 -0.106 -21.442 1.00 90.62 149 TYR A O 1
ATOM 1240 N N . ARG A 1 150 ? 28.734 -1.186 -21.581 1.00 92.94 150 ARG A N 1
ATOM 1241 C CA . ARG A 1 150 ? 29.259 -0.362 -22.674 1.00 92.94 150 ARG A CA 1
ATOM 1242 C C . ARG A 1 150 ? 28.395 -0.501 -23.927 1.00 92.94 150 ARG A C 1
ATOM 1244 O O . ARG A 1 150 ? 27.942 0.512 -24.454 1.00 92.94 150 ARG A O 1
ATOM 1251 N N . PHE A 1 151 ? 28.094 -1.735 -24.333 1.00 91.50 151 PHE A N 1
ATOM 1252 C CA . PHE A 1 151 ? 27.206 -2.011 -25.459 1.00 91.50 151 PHE A CA 1
ATOM 1253 C C . PHE A 1 151 ? 25.825 -1.366 -25.269 1.00 91.50 151 PHE A C 1
ATOM 1255 O O . PHE A 1 151 ? 25.342 -0.688 -26.175 1.00 91.50 151 PHE A O 1
ATOM 1262 N N . LEU A 1 152 ? 25.204 -1.505 -24.090 1.00 90.81 152 LEU A N 1
ATOM 1263 C CA . LEU A 1 152 ? 23.897 -0.894 -23.808 1.00 90.81 152 LEU A CA 1
ATOM 1264 C C . LEU A 1 152 ? 23.919 0.636 -23.881 1.00 90.81 152 LEU A C 1
ATOM 1266 O O . LEU A 1 152 ? 22.968 1.241 -24.372 1.00 90.81 152 LEU A O 1
ATOM 1270 N N . ASN A 1 153 ? 24.982 1.264 -23.383 1.00 92.00 153 ASN A N 1
ATOM 1271 C CA . ASN A 1 153 ? 25.101 2.717 -23.391 1.00 92.00 153 ASN A CA 1
ATOM 1272 C C . ASN A 1 153 ? 25.292 3.266 -24.813 1.00 92.00 153 ASN A C 1
ATOM 1274 O O . ASN A 1 153 ? 24.684 4.271 -25.169 1.00 92.00 153 ASN A O 1
ATOM 1278 N N . GLU A 1 154 ? 26.094 2.589 -25.636 1.00 92.50 154 GLU A N 1
ATOM 1279 C CA . GLU A 1 154 ? 26.336 2.980 -27.030 1.00 92.50 154 GLU A CA 1
ATOM 1280 C C . GLU A 1 154 ? 25.126 2.735 -27.937 1.00 92.50 154 GLU A C 1
ATOM 1282 O O . GLU A 1 154 ? 24.850 3.524 -28.838 1.00 92.50 154 GLU A O 1
ATOM 1287 N N . SER A 1 155 ? 24.402 1.637 -27.714 1.00 90.69 155 SER A N 1
ATOM 1288 C CA . SER A 1 155 ? 23.247 1.241 -28.530 1.00 90.69 155 SER A CA 1
ATOM 1289 C C . SER A 1 155 ? 21.922 1.839 -28.049 1.00 90.69 155 SER A C 1
ATOM 1291 O O . SER A 1 155 ? 20.880 1.568 -28.653 1.00 90.69 155 SER A O 1
ATOM 1293 N N . ARG A 1 156 ? 21.936 2.670 -26.997 1.00 89.31 156 ARG A N 1
ATOM 1294 C CA . ARG A 1 156 ? 20.736 3.273 -26.407 1.00 89.31 156 ARG A CA 1
ATOM 1295 C C . ARG A 1 156 ? 19.952 4.083 -27.453 1.00 89.31 156 ARG A C 1
ATOM 1297 O O . ARG A 1 156 ? 20.525 4.939 -28.127 1.00 89.31 156 ARG A O 1
ATOM 1304 N N . PRO A 1 157 ? 18.630 3.885 -27.560 1.00 88.56 157 PRO A N 1
ATOM 1305 C CA . PRO A 1 157 ? 17.804 4.704 -28.428 1.00 88.56 157 PRO A CA 1
ATOM 1306 C C . PRO A 1 157 ? 17.583 6.099 -27.823 1.00 88.56 157 PRO A C 1
ATOM 1308 O O . PRO A 1 157 ? 17.581 6.282 -26.603 1.00 88.56 157 PRO A O 1
ATOM 1311 N N . TYR A 1 158 ? 17.350 7.094 -28.676 1.00 84.50 158 TYR A N 1
ATOM 1312 C CA . TYR A 1 158 ? 17.026 8.445 -28.223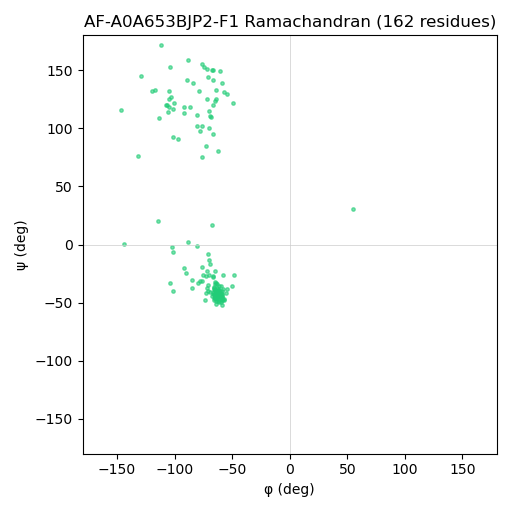 1.00 84.50 158 TYR A CA 1
ATOM 1313 C C . TYR A 1 158 ? 15.683 8.458 -27.484 1.00 84.50 158 TYR A C 1
ATOM 1315 O O . TYR A 1 158 ? 14.659 8.046 -28.028 1.00 84.50 158 TYR A O 1
ATOM 1323 N N . ILE A 1 159 ? 15.701 8.930 -26.235 1.00 84.31 159 ILE A N 1
ATOM 1324 C CA . ILE A 1 159 ? 14.501 9.168 -25.429 1.00 84.31 159 ILE A CA 1
ATOM 1325 C C . ILE A 1 159 ? 14.206 10.663 -25.487 1.00 84.31 159 ILE A C 1
ATOM 1327 O O . ILE A 1 159 ? 15.055 11.470 -25.105 1.00 84.31 159 ILE A O 1
ATOM 1331 N N . CYS A 1 160 ? 13.017 11.027 -25.959 1.00 80.50 160 CYS A N 1
ATOM 1332 C CA . CYS A 1 160 ? 12.572 12.416 -25.975 1.00 80.50 160 CYS A CA 1
ATOM 1333 C C . CYS A 1 160 ? 11.802 12.706 -24.686 1.00 80.50 160 CYS A C 1
ATOM 1335 O O . CYS A 1 160 ? 10.761 12.097 -24.435 1.00 80.50 160 CYS A O 1
ATOM 1337 N N . CYS A 1 161 ? 12.309 13.638 -23.881 1.00 79.75 161 CYS A N 1
ATOM 1338 C CA . CYS A 1 161 ? 11.629 14.126 -22.686 1.00 79.75 161 CYS A CA 1
ATOM 1339 C C . CYS A 1 161 ? 11.120 15.542 -22.953 1.00 79.75 161 CYS A C 1
ATOM 1341 O O . CYS A 1 161 ? 11.919 16.436 -23.230 1.00 79.75 161 CYS A O 1
ATOM 1343 N N . TYR A 1 162 ? 9.807 15.739 -22.859 1.00 75.31 162 TYR A N 1
ATOM 1344 C CA . TYR A 1 162 ? 9.181 17.052 -22.946 1.00 75.31 162 TYR A CA 1
ATOM 1345 C C . TYR A 1 162 ? 8.742 17.503 -21.554 1.00 75.31 162 TYR A C 1
ATOM 1347 O O . TYR A 1 162 ? 7.992 16.807 -20.865 1.00 75.31 162 TYR A O 1
ATOM 1355 N N . TYR A 1 163 ? 9.214 18.686 -21.174 1.00 74.75 163 TYR A N 1
ATOM 1356 C CA . TYR A 1 163 ? 8.799 19.419 -19.985 1.00 74.75 163 TYR A CA 1
ATOM 1357 C C . TYR A 1 163 ? 8.159 20.724 -20.467 1.00 74.75 163 TYR A C 1
ATOM 1359 O O . TYR A 1 163 ? 8.713 21.366 -21.361 1.00 74.75 163 TYR A O 1
ATOM 1367 N N . SER A 1 164 ? 6.987 21.067 -19.929 1.00 61.84 164 SER A N 1
ATOM 1368 C CA . SER A 1 164 ? 6.267 22.311 -20.230 1.00 61.84 164 SER A CA 1
ATOM 1369 C C . SER A 1 164 ? 6.278 23.253 -19.039 1.00 61.84 164 SER A C 1
ATOM 1371 O O . SER A 1 164 ? 6.427 22.762 -17.899 1.00 61.84 164 SER A O 1
#

Nearest PDB structures (foldseek):
  8on8-assembly1_A  TM=4.602E-01  e=4.182E-02  Malacoceros fuliginosus